Protein AF-A0A7J8W514-F1 (afdb_monomer)

Mean predicted aligned error: 13.24 Å

pLDDT: mean 84.3, std 12.72, range [55.44, 97.06]

Solvent-accessible surface area (backbone atoms only — not comparable to full-atom values): 4882 Å² total; per-residue (Å²): 115,68,72,63,53,54,55,49,54,50,50,54,49,51,53,44,64,68,62,57,61,79,89,64,84,60,64,91,84,58,70,97,59,64,97,82,65,81,88,84,86,87,85,53,64,87,82,66,71,58,66,73,84,41,96,86,51,71,89,51,73,64,61,60,59,72,72,52,83,131

Organism: NCBI:txid34286

InterPro domains:
  IPR001360 Glycoside hydrolase family 1 [PF00232] (31-69)
  IPR017853 Glycoside hydrolase superfamily [SSF51445] (32-70)
  IPR033132 Glycosyl hydrolases family 1, N-terminal conserved site [PS00653] (37-51)

Radius of gyration: 30.72 Å; Cα contacts (8 Å, |Δi|>4): 10; chains: 1; bounding box: 37×36×82 Å

Structure (mmCIF, N/CA/C/O backbone):
data_AF-A0A7J8W514-F1
#
_entry.id   AF-A0A7J8W514-F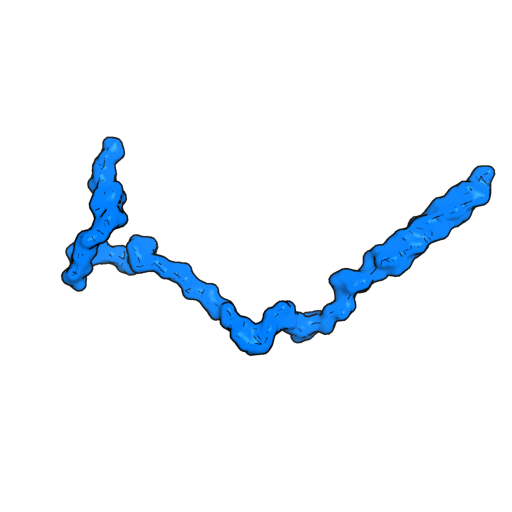1
#
loop_
_atom_site.group_PDB
_atom_site.id
_atom_site.type_symbol
_atom_site.label_atom_id
_atom_site.label_alt_id
_atom_site.label_comp_id
_atom_site.label_asym_id
_atom_site.label_entity_id
_atom_site.label_seq_id
_atom_site.pdbx_PDB_ins_code
_atom_site.Cartn_x
_atom_site.Cartn_y
_atom_site.Cartn_z
_atom_site.occupancy
_atom_site.B_iso_or_equiv
_atom_site.auth_seq_id
_atom_site.auth_comp_id
_atom_site.auth_asym_id
_atom_site.auth_atom_id
_atom_site.pdbx_PDB_model_num
ATOM 1 N N . MET A 1 1 ? -16.261 23.429 58.492 1.00 63.31 1 MET A N 1
ATOM 2 C CA . MET A 1 1 ? -15.266 22.792 57.599 1.00 63.31 1 MET A CA 1
ATOM 3 C C . MET A 1 1 ? -15.663 21.361 57.250 1.00 63.31 1 MET A C 1
ATOM 5 O O . MET A 1 1 ? -15.647 21.032 56.075 1.00 63.31 1 MET A O 1
ATOM 9 N N . GLU A 1 2 ? -16.138 20.577 58.218 1.00 80.12 2 GLU A N 1
ATOM 10 C CA . GLU A 1 2 ? -16.606 19.183 58.061 1.00 80.12 2 GLU A CA 1
ATOM 11 C C . GLU A 1 2 ? -17.625 18.937 56.922 1.00 80.12 2 GLU A C 1
ATOM 13 O O . GLU A 1 2 ? -17.454 18.022 56.124 1.00 80.12 2 GLU A O 1
ATOM 18 N N . PHE A 1 3 ? -18.662 19.778 56.787 1.00 77.25 3 PHE A N 1
ATOM 19 C CA . PHE A 1 3 ? -19.731 19.566 55.791 1.00 77.25 3 PHE A CA 1
ATOM 20 C C . PHE A 1 3 ? -19.239 19.663 54.338 1.00 77.25 3 PHE A C 1
ATOM 22 O O . PHE A 1 3 ? -19.706 18.938 53.465 1.00 77.25 3 PHE A O 1
ATOM 29 N N . SER A 1 4 ? -18.261 20.536 54.078 1.00 76.75 4 SER A N 1
ATOM 30 C CA . SER A 1 4 ? -17.716 20.725 52.730 1.00 76.75 4 SER A CA 1
ATOM 31 C C . SER A 1 4 ? -16.789 19.583 52.319 1.00 76.75 4 SER A C 1
ATOM 33 O O . SER A 1 4 ? -16.727 19.263 51.136 1.00 76.75 4 SER A O 1
ATOM 35 N N . LEU A 1 5 ? -16.092 18.962 53.280 1.00 77.50 5 LEU A N 1
ATOM 36 C CA . LEU A 1 5 ? -15.270 17.777 53.026 1.00 77.50 5 LEU A CA 1
ATOM 37 C C . LEU A 1 5 ? -16.143 16.576 52.644 1.00 77.50 5 LEU A C 1
ATOM 39 O O . LEU A 1 5 ? -15.815 15.852 51.711 1.00 77.50 5 LEU A O 1
ATOM 43 N N . PHE A 1 6 ? -17.289 16.414 53.310 1.00 80.75 6 PHE A N 1
ATOM 44 C CA . PHE A 1 6 ? -18.205 15.300 53.064 1.00 80.75 6 PHE A CA 1
ATOM 45 C C . PHE A 1 6 ? -18.817 15.338 51.654 1.00 80.75 6 PHE A C 1
ATOM 47 O O . PHE A 1 6 ? -18.902 14.319 50.976 1.00 80.75 6 PHE A O 1
ATOM 54 N N . VAL A 1 7 ? -19.186 16.529 51.169 1.00 80.25 7 VAL A N 1
ATOM 55 C CA . VAL A 1 7 ? -19.700 16.712 49.799 1.00 80.25 7 VAL A CA 1
ATOM 56 C C . VAL A 1 7 ? -18.618 16.426 48.754 1.00 80.25 7 VAL A C 1
ATOM 58 O O . VAL A 1 7 ? -18.906 15.848 47.707 1.00 80.25 7 VAL A O 1
ATOM 61 N N . LEU A 1 8 ? -17.367 16.795 49.044 1.00 77.88 8 LEU A N 1
ATOM 62 C CA . LEU A 1 8 ? -16.234 16.548 48.157 1.00 77.88 8 LEU A CA 1
ATOM 63 C C . LEU A 1 8 ? -15.958 15.040 48.029 1.00 77.88 8 LEU A C 1
ATOM 65 O O . LEU A 1 8 ? -15.902 14.527 46.916 1.00 77.88 8 LEU A O 1
ATOM 69 N N . GLU A 1 9 ? -15.878 14.326 49.155 1.00 83.06 9 GLU A N 1
ATOM 70 C CA . GLU A 1 9 ? -15.732 12.862 49.231 1.00 83.06 9 GLU A CA 1
ATOM 71 C C . GLU A 1 9 ? -16.848 12.128 48.467 1.00 83.06 9 GLU A C 1
ATOM 73 O O . GLU A 1 9 ? -16.582 11.196 47.701 1.00 83.06 9 GLU A O 1
ATOM 78 N N . MET A 1 10 ? -18.100 12.585 48.599 1.00 79.50 10 MET A N 1
ATOM 79 C CA . MET A 1 10 ? -19.232 12.034 47.846 1.00 79.50 10 MET A CA 1
ATOM 80 C C . MET A 1 10 ? -19.119 12.303 46.339 1.00 79.50 10 MET A C 1
ATOM 82 O O . MET A 1 10 ? -19.387 11.417 45.534 1.00 79.50 10 MET A O 1
ATOM 86 N N . CYS A 1 11 ? -18.667 13.488 45.926 1.00 77.75 11 CYS A N 1
ATOM 87 C CA . CYS A 1 11 ? -18.411 13.783 44.513 1.00 77.75 11 CYS A CA 1
ATOM 88 C C . CYS A 1 11 ? -17.278 12.926 43.933 1.00 77.75 11 CYS A C 1
ATOM 90 O O . CYS A 1 11 ? -17.408 12.418 42.818 1.00 77.75 11 CYS A O 1
ATOM 92 N N . PHE A 1 12 ? -16.185 12.729 44.677 1.00 76.31 12 PHE A N 1
ATOM 93 C CA . PHE A 1 12 ? -15.063 11.893 44.245 1.00 76.31 12 PHE A CA 1
ATOM 94 C C . PHE A 1 12 ? -15.464 10.420 44.118 1.00 76.31 12 PHE A C 1
ATOM 96 O O . PHE A 1 12 ? -15.095 9.768 43.141 1.00 76.31 12 PHE A O 1
ATOM 103 N N . THR A 1 13 ? -16.284 9.912 45.039 1.00 74.25 13 THR A N 1
ATOM 104 C CA . THR A 1 13 ? -16.798 8.534 44.991 1.00 74.25 13 THR A CA 1
ATOM 105 C C . THR A 1 13 ? -17.862 8.327 43.914 1.00 74.25 13 THR A C 1
ATOM 107 O O . THR A 1 13 ? -17.821 7.303 43.240 1.00 74.25 13 THR A O 1
ATOM 110 N N . ILE A 1 14 ? -18.763 9.286 43.671 1.00 75.94 14 ILE A N 1
ATOM 111 C CA . ILE A 1 14 ? -19.755 9.218 42.579 1.00 75.94 14 ILE A CA 1
ATOM 112 C C . ILE A 1 14 ? -19.069 9.314 41.210 1.00 75.94 14 ILE A C 1
ATOM 114 O O . ILE A 1 14 ? -19.396 8.550 40.304 1.00 75.94 14 ILE A O 1
ATOM 118 N N . THR A 1 15 ? -18.079 10.199 41.064 1.00 69.69 15 THR A N 1
ATOM 119 C CA . THR A 1 15 ? -17.288 10.313 39.827 1.00 69.69 15 THR A CA 1
ATOM 120 C C . THR A 1 15 ? -16.468 9.046 39.593 1.00 69.69 15 THR A C 1
ATOM 122 O O . THR A 1 15 ? -16.404 8.570 38.465 1.00 69.69 15 THR A O 1
ATOM 125 N N . ALA A 1 16 ? -15.903 8.444 40.645 1.00 72.44 16 ALA A N 1
ATOM 126 C CA . ALA A 1 16 ? -15.258 7.139 40.557 1.00 72.44 16 ALA A CA 1
ATOM 127 C C . ALA A 1 16 ? -16.268 6.040 40.171 1.00 72.44 16 ALA A C 1
ATOM 129 O O . ALA A 1 16 ? -16.063 5.355 39.183 1.00 72.44 16 ALA A O 1
ATOM 130 N N . LEU A 1 17 ? -17.412 5.907 40.839 1.00 69.19 17 LEU A N 1
ATOM 131 C CA . LEU A 1 17 ? -18.403 4.866 40.523 1.00 69.19 17 LEU A CA 1
ATOM 132 C C . LEU A 1 17 ? 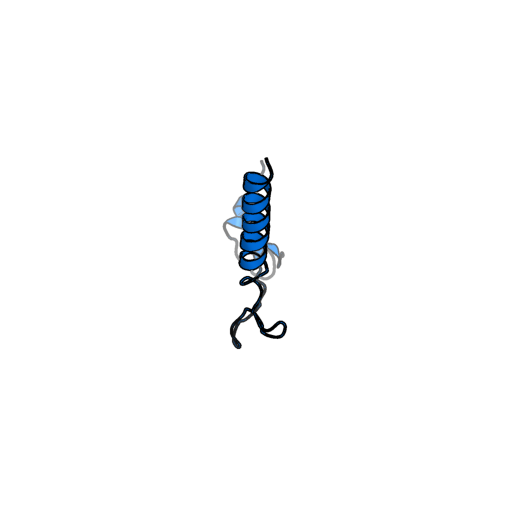-19.005 4.982 39.110 1.00 69.19 17 LEU A C 1
ATOM 134 O O . LEU A 1 17 ? -19.327 3.958 38.517 1.00 69.19 17 LEU A O 1
ATOM 138 N N . LEU A 1 18 ? -19.127 6.193 38.554 1.00 66.81 18 LEU A N 1
ATOM 139 C CA . LEU A 1 18 ? -19.584 6.418 37.174 1.00 66.81 18 LEU A CA 1
ATOM 140 C C . LEU A 1 18 ? -18.462 6.276 36.123 1.00 66.81 18 LEU A C 1
ATOM 142 O O . LEU A 1 18 ? -18.757 6.064 34.948 1.00 66.81 18 LEU A O 1
ATOM 146 N N . CYS A 1 19 ? -17.189 6.405 36.523 1.00 57.50 19 CYS A N 1
ATOM 147 C CA . CYS A 1 19 ? -16.010 6.341 35.643 1.00 57.50 19 CYS A CA 1
ATOM 148 C C . CYS A 1 19 ? -15.302 4.968 35.673 1.00 57.50 19 CYS A C 1
ATOM 150 O O . CYS A 1 19 ? -14.571 4.617 34.747 1.00 57.50 19 CYS A O 1
ATOM 152 N N . TYR A 1 20 ? -15.550 4.150 36.698 1.00 61.44 20 TYR A N 1
ATOM 153 C CA . TYR A 1 20 ? -15.229 2.724 36.697 1.00 61.44 20 TYR A CA 1
ATOM 154 C C . TYR A 1 20 ? -16.253 2.019 35.781 1.00 61.44 20 TYR A C 1
ATOM 156 O O . TYR A 1 20 ? -17.446 2.286 35.823 1.00 61.44 20 TYR A O 1
ATOM 164 N N . PRO A 1 21 ? -15.825 1.162 34.862 1.00 58.62 21 PRO A N 1
ATOM 165 C CA . PRO A 1 21 ? -15.822 1.466 33.441 1.00 58.62 21 PRO A CA 1
ATOM 166 C C . PRO A 1 21 ? -17.041 0.880 32.714 1.00 58.62 21 PRO A C 1
ATOM 168 O O . PRO A 1 21 ? -17.080 -0.312 32.418 1.00 58.62 21 PRO A O 1
ATOM 171 N N . VAL A 1 22 ? -17.983 1.721 32.276 1.00 55.44 22 VAL A N 1
ATOM 172 C CA . VAL A 1 22 ? -18.916 1.322 31.195 1.00 55.44 22 VAL A CA 1
ATOM 173 C C . VAL A 1 22 ? -18.149 1.057 29.883 1.00 55.44 22 VAL A C 1
ATOM 175 O O . VAL A 1 22 ? -18.602 0.310 29.021 1.00 55.44 22 VAL A O 1
ATOM 178 N N . CYS A 1 23 ? -16.930 1.589 29.751 1.00 56.94 23 CYS A N 1
ATOM 179 C CA . CYS A 1 23 ? -16.117 1.509 28.538 1.00 56.94 23 CYS A CA 1
ATOM 180 C C . CYS A 1 23 ? -15.468 0.138 28.260 1.00 56.94 23 CYS A C 1
ATOM 182 O O . CYS A 1 23 ? -14.768 0.019 27.257 1.00 56.94 23 CYS A O 1
ATOM 184 N N . LEU A 1 24 ? -15.652 -0.890 29.103 1.00 57.00 24 LEU A N 1
ATOM 185 C CA . LEU A 1 24 ? -15.016 -2.204 28.894 1.00 57.00 24 LEU A CA 1
ATOM 186 C C . LEU A 1 24 ? -15.937 -3.418 29.056 1.00 57.00 24 LEU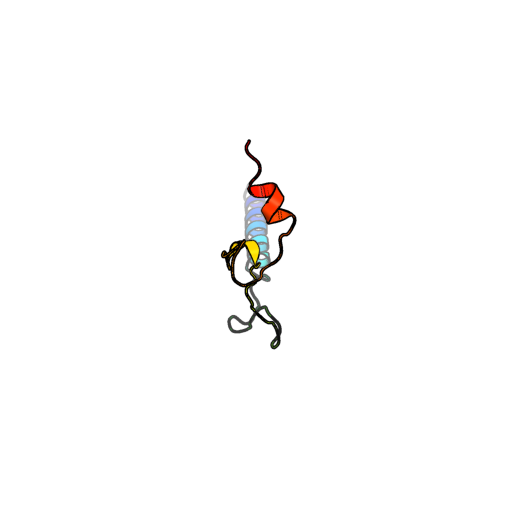 A C 1
ATOM 188 O O . LEU A 1 24 ? -15.471 -4.542 29.228 1.00 57.00 24 LEU A O 1
ATOM 192 N N . GLN A 1 25 ? -17.248 -3.231 28.932 1.00 62.53 25 GLN A N 1
ATOM 193 C CA . GLN A 1 25 ? -18.209 -4.336 28.975 1.00 62.53 25 GLN A CA 1
ATOM 194 C C . GLN A 1 25 ? -18.334 -5.054 27.613 1.00 62.53 25 GLN A C 1
ATOM 196 O O . GLN A 1 25 ? -19.425 -5.366 27.146 1.00 62.53 25 GLN A O 1
ATOM 201 N N . GLY A 1 26 ? -17.205 -5.283 26.940 1.00 67.50 26 GLY A N 1
ATOM 202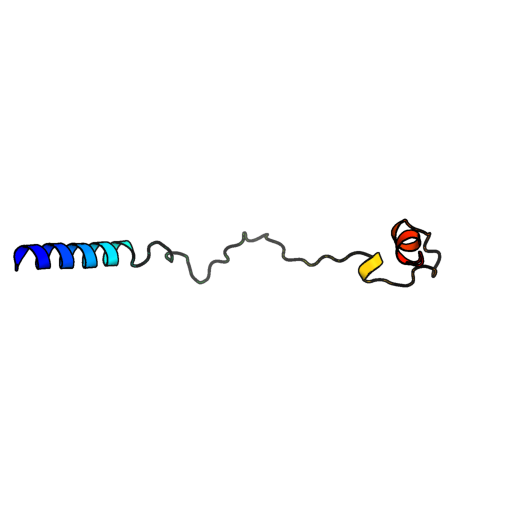 C CA . GLY A 1 26 ? -17.113 -6.096 25.728 1.00 67.50 26 GLY A CA 1
ATOM 203 C C . GLY A 1 26 ? -16.578 -7.483 26.070 1.00 67.50 26 GLY A C 1
ATOM 204 O O . GLY A 1 26 ? -15.690 -7.613 26.907 1.00 67.50 26 GLY A O 1
ATOM 205 N N . ASN 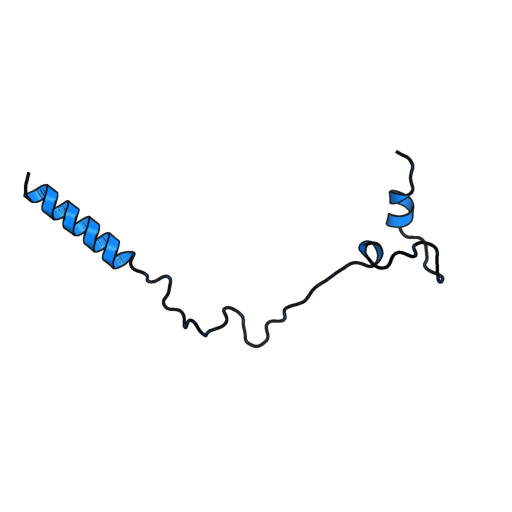A 1 27 ? -17.105 -8.533 25.435 1.00 76.06 27 ASN A N 1
ATOM 206 C CA . ASN A 1 27 ? -16.530 -9.874 25.550 1.00 76.06 27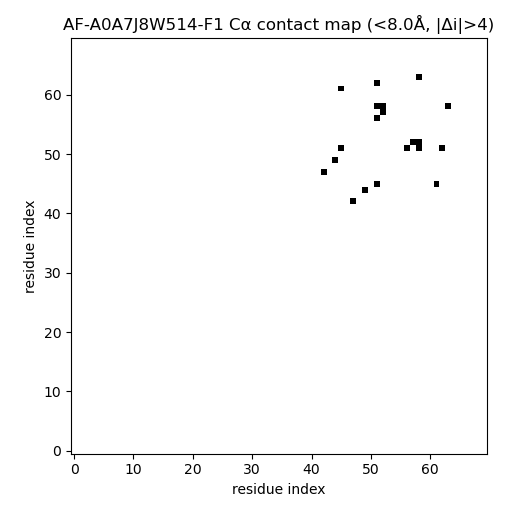 ASN A CA 1
ATOM 207 C C . ASN A 1 27 ? -15.048 -9.812 25.113 1.00 76.06 27 ASN A C 1
ATOM 209 O O . ASN A 1 27 ? -14.802 -9.499 23.949 1.00 76.06 27 ASN A O 1
ATOM 213 N N . PRO A 1 28 ? -14.068 -10.126 25.984 1.00 70.69 28 PRO A N 1
ATOM 214 C CA . PRO A 1 28 ? -12.644 -10.029 25.643 1.00 70.69 28 PRO A CA 1
ATOM 215 C C . PRO A 1 28 ? -12.226 -11.004 24.532 1.00 70.69 28 PRO A C 1
ATOM 217 O O . PRO A 1 28 ? -11.160 -10.851 23.947 1.00 70.69 28 PRO A O 1
ATOM 220 N N . ASN A 1 29 ? -13.071 -11.992 24.229 1.00 77.38 29 ASN A N 1
ATOM 221 C CA . ASN A 1 29 ? -12.883 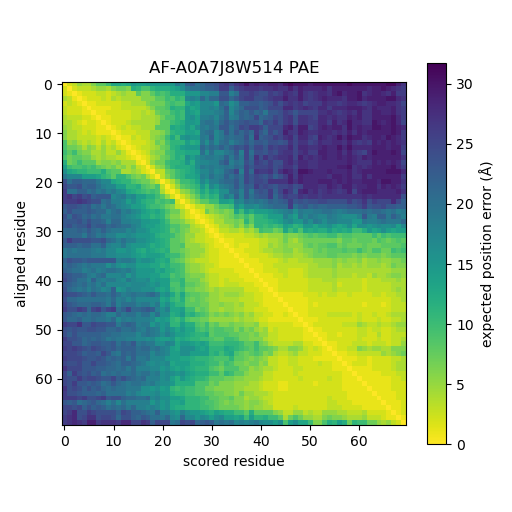-12.951 23.144 1.00 77.38 29 ASN A CA 1
ATOM 222 C C . ASN A 1 29 ? -13.651 -12.566 21.866 1.00 77.38 29 ASN A C 1
ATOM 224 O O . ASN A 1 29 ? -13.557 -13.277 20.866 1.00 77.38 29 ASN A O 1
ATOM 228 N N . ALA A 1 30 ? -14.446 -11.490 21.883 1.00 81.62 30 ALA A N 1
ATOM 229 C CA . ALA A 1 30 ? -15.139 -11.020 20.692 1.00 81.62 30 ALA A CA 1
ATOM 230 C C . ALA A 1 30 ? -14.190 -10.176 19.837 1.00 81.62 30 ALA A C 1
ATOM 232 O O . ALA A 1 30 ? -13.650 -9.166 20.285 1.00 81.62 30 ALA A O 1
ATOM 233 N N . SER A 1 31 ? -14.019 -10.587 18.581 1.00 86.62 31 SER A N 1
ATOM 234 C CA . SER A 1 31 ? -13.389 -9.742 17.570 1.00 86.62 31 SER A CA 1
ATOM 235 C C . SER A 1 31 ? -14.198 -8.447 17.409 1.00 86.62 31 SER A C 1
ATOM 237 O O . SER A 1 31 ? -15.427 -8.521 17.322 1.00 86.62 31 SER A O 1
ATOM 239 N N . PRO A 1 32 ? -13.553 -7.269 17.309 1.00 87.81 32 PRO A N 1
ATOM 240 C CA . PRO A 1 32 ? -14.252 -6.025 16.987 1.00 87.81 32 PRO A CA 1
ATOM 241 C C . PRO A 1 32 ? -14.730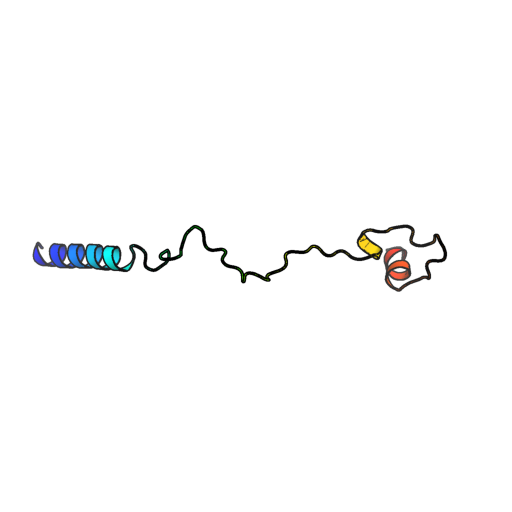 -5.975 15.525 1.00 87.81 32 PRO A C 1
ATOM 243 O O . PRO A 1 32 ? -15.430 -5.042 15.138 1.00 87.81 32 PRO A O 1
ATOM 246 N N . PHE A 1 33 ? -14.358 -6.962 14.704 1.00 91.81 33 PHE A N 1
ATOM 247 C CA . PHE A 1 33 ? -14.704 -7.037 13.289 1.00 91.81 33 PHE A CA 1
ATOM 248 C C . PHE A 1 33 ? -15.800 -8.085 13.018 1.00 91.81 33 PHE A C 1
ATOM 250 O O . PHE A 1 33 ? -15.820 -9.125 13.684 1.00 91.81 33 PHE A O 1
ATOM 257 N N . PRO A 1 34 ? -16.674 -7.865 12.012 1.00 93.19 34 PRO A N 1
ATOM 258 C CA . PRO A 1 34 ? -17.619 -8.875 11.532 1.00 93.19 34 PRO A CA 1
ATOM 259 C C . PRO A 1 34 ? -16.935 -10.195 11.150 1.00 93.19 34 PRO A C 1
ATOM 261 O O . PRO A 1 34 ? -15.769 -10.208 10.756 1.00 93.19 34 PRO A O 1
ATOM 264 N N . SER A 1 35 ? -17.672 -11.309 11.189 1.00 91.62 35 SER A N 1
ATOM 265 C CA . SER A 1 35 ? -17.139 -12.650 10.879 1.00 91.62 35 SER A CA 1
ATOM 266 C C . SER A 1 35 ? -16.580 -12.798 9.459 1.00 91.62 35 SER A C 1
ATOM 268 O O . SER A 1 35 ? -15.785 -13.696 9.201 1.00 91.62 35 SER A O 1
ATOM 270 N N . ASN A 1 36 ? -16.986 -11.920 8.543 1.00 94.06 36 ASN A N 1
ATOM 271 C CA . ASN A 1 36 ? -16.570 -11.881 7.145 1.00 94.06 36 ASN A CA 1
ATOM 272 C C . ASN A 1 36 ? -15.625 -10.710 6.825 1.00 94.06 36 ASN A C 1
ATOM 274 O O . ASN A 1 36 ? -15.457 -10.360 5.657 1.00 94.06 36 ASN A O 1
ATOM 278 N N . PHE A 1 37 ? -15.039 -10.071 7.837 1.00 96.38 37 PHE A N 1
ATOM 279 C CA . PHE A 1 37 ? -14.066 -9.010 7.621 1.00 96.38 37 PHE A CA 1
ATOM 280 C C . PHE A 1 37 ? -12.777 -9.574 7.016 1.00 96.38 37 PHE A C 1
ATOM 282 O O . PHE A 1 37 ? -12.195 -10.523 7.542 1.00 96.38 37 PHE A O 1
ATOM 289 N N . LEU A 1 38 ? -12.317 -8.974 5.917 1.00 96.50 38 LEU A N 1
ATOM 290 C CA . LEU A 1 38 ? -11.092 -9.384 5.241 1.00 96.50 38 LEU A CA 1
ATOM 291 C C . LEU A 1 38 ? -9.961 -8.419 5.581 1.00 96.50 38 LEU A C 1
ATOM 293 O O . LEU A 1 38 ? -10.060 -7.217 5.340 1.00 96.50 38 LEU A O 1
ATOM 297 N N . PHE A 1 39 ? -8.861 -8.968 6.081 1.00 96.31 39 PHE A N 1
ATOM 298 C CA . PHE A 1 39 ? -7.584 -8.269 6.110 1.00 96.31 39 PHE A CA 1
ATOM 299 C C . PHE A 1 39 ? -6.831 -8.563 4.818 1.00 96.31 39 PHE A C 1
ATOM 301 O O . PHE A 1 39 ? -6.804 -9.699 4.347 1.00 96.31 39 PHE A O 1
ATOM 308 N N . GLY A 1 40 ? -6.205 -7.539 4.253 1.00 96.38 40 GLY A N 1
ATOM 309 C CA . GLY A 1 40 ? -5.433 -7.661 3.027 1.00 96.38 40 GLY A CA 1
ATOM 310 C C . GLY A 1 40 ? -4.301 -6.648 2.976 1.00 96.38 40 GLY A C 1
ATOM 311 O O . GLY A 1 40 ? -4.221 -5.736 3.797 1.00 96.38 40 GLY A O 1
ATOM 312 N N . THR A 1 41 ? -3.430 -6.825 1.990 1.00 97.06 41 THR A N 1
ATOM 313 C CA . THR A 1 41 ? -2.353 -5.895 1.646 1.00 97.06 41 THR A CA 1
ATOM 314 C C . THR A 1 41 ? -2.502 -5.475 0.186 1.00 97.06 41 THR A C 1
ATOM 316 O O . THR A 1 41 ? -3.094 -6.205 -0.610 1.00 97.06 41 THR A O 1
ATOM 319 N N . ALA A 1 42 ? -1.986 -4.300 -0.161 1.00 96.56 42 ALA A N 1
ATOM 320 C CA . ALA A 1 42 ? -2.001 -3.774 -1.518 1.00 96.56 42 ALA A CA 1
ATOM 321 C C . ALA A 1 42 ? -0.645 -3.146 -1.854 1.00 96.56 42 ALA A C 1
ATOM 323 O O . ALA A 1 42 ? 0.002 -2.539 -1.001 1.00 96.56 42 ALA A O 1
ATOM 324 N N . SER A 1 43 ? -0.236 -3.277 -3.112 1.00 96.12 43 SER A N 1
ATOM 325 C CA . SER A 1 43 ? 0.940 -2.622 -3.685 1.00 96.12 43 SER A CA 1
ATOM 326 C C . SER A 1 43 ? 0.595 -2.066 -5.071 1.00 96.12 43 SER A C 1
ATOM 328 O O . SER A 1 43 ? -0.530 -2.227 -5.550 1.00 96.12 43 SER A O 1
ATOM 330 N N . SER A 1 44 ? 1.549 -1.394 -5.717 1.00 94.25 44 SER A N 1
ATOM 331 C CA . SER A 1 44 ? 1.418 -0.977 -7.115 1.00 94.25 44 SER A CA 1
ATOM 332 C C . SER A 1 44 ? 2.590 -1.481 -7.952 1.00 94.25 44 SER A C 1
ATOM 334 O O . SER A 1 44 ? 3.716 -1.585 -7.459 1.00 94.25 44 SER A O 1
ATOM 336 N N . SER A 1 45 ? 2.330 -1.756 -9.233 1.00 94.69 45 SER A N 1
ATOM 337 C CA . SER A 1 45 ? 3.320 -2.322 -10.154 1.00 94.69 45 SER A CA 1
ATOM 338 C C . SER A 1 45 ? 4.590 -1.476 -10.240 1.00 94.69 45 SER A C 1
ATOM 340 O O . SER A 1 45 ? 5.686 -1.992 -10.051 1.00 94.69 45 SER A O 1
ATOM 342 N N . TYR A 1 46 ? 4.463 -0.154 -10.416 1.00 94.62 46 TYR A N 1
ATOM 343 C CA . TYR A 1 46 ? 5.631 0.728 -10.557 1.00 94.62 46 TYR A CA 1
ATOM 344 C C . TYR A 1 46 ? 6.491 0.807 -9.288 1.00 94.62 46 TYR A C 1
ATOM 346 O O . TYR A 1 46 ? 7.694 1.032 -9.372 1.00 94.62 46 TYR A O 1
ATOM 354 N N . GLN A 1 47 ? 5.888 0.615 -8.110 1.00 96.19 47 GLN A N 1
ATOM 355 C CA . GLN A 1 47 ? 6.616 0.648 -6.842 1.00 96.19 47 GLN A CA 1
ATOM 356 C C . GLN A 1 47 ? 7.379 -0.649 -6.556 1.00 96.19 47 GLN A C 1
ATOM 358 O O . GLN A 1 47 ? 8.340 -0.598 -5.792 1.00 96.19 47 GLN A O 1
ATOM 363 N N . PHE A 1 48 ? 6.952 -1.793 -7.106 1.00 95.75 48 PHE A N 1
ATOM 364 C CA . PHE A 1 48 ? 7.470 -3.094 -6.668 1.00 95.75 48 PHE A CA 1
ATOM 365 C C . PHE A 1 48 ? 7.998 -4.004 -7.782 1.00 95.75 48 PHE A C 1
ATOM 367 O O . PHE A 1 48 ? 8.994 -4.685 -7.565 1.00 95.75 48 PHE A O 1
ATOM 374 N N . GLU A 1 49 ? 7.380 -4.036 -8.964 1.00 95.75 49 GLU 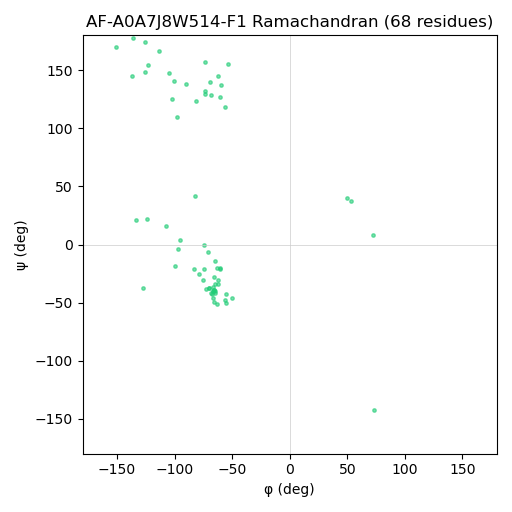A N 1
ATOM 375 C CA . GLU A 1 49 ? 7.767 -4.987 -10.020 1.00 95.75 49 GLU A CA 1
ATOM 376 C C . GLU A 1 49 ? 9.134 -4.653 -10.638 1.00 95.75 49 GLU A C 1
ATOM 378 O O . GLU A 1 49 ? 9.922 -5.549 -10.938 1.00 95.75 49 GLU A O 1
ATOM 383 N N . GLY A 1 50 ? 9.440 -3.363 -10.809 1.00 92.44 50 GLY A N 1
ATOM 384 C CA . GLY A 1 50 ? 10.655 -2.915 -11.488 1.00 92.44 50 GLY A CA 1
ATOM 385 C C . GLY A 1 50 ? 10.583 -3.121 -13.004 1.00 92.44 50 GLY A C 1
ATOM 386 O O . GLY A 1 50 ? 9.546 -2.880 -13.616 1.00 92.44 50 GLY A O 1
ATOM 387 N N . ALA A 1 51 ? 11.710 -3.508 -13.618 1.00 93.31 51 ALA A N 1
ATOM 388 C CA . ALA A 1 51 ? 11.781 -3.907 -15.031 1.00 93.31 51 ALA A CA 1
ATOM 389 C C . ALA A 1 51 ? 11.119 -2.914 -16.019 1.00 93.31 51 ALA A C 1
ATOM 391 O O . ALA A 1 51 ? 10.467 -3.306 -16.984 1.00 93.31 51 ALA A O 1
ATOM 392 N N . PHE A 1 52 ? 11.298 -1.608 -15.789 1.00 93.12 52 PHE A N 1
ATOM 393 C CA . PHE A 1 52 ? 10.488 -0.561 -16.426 1.00 93.12 52 PHE A CA 1
ATOM 394 C C . PHE A 1 52 ? 10.556 -0.514 -17.970 1.00 93.12 52 PHE A C 1
ATOM 396 O O . PHE A 1 52 ? 9.623 -0.006 -18.595 1.00 93.12 52 PHE A O 1
ATOM 403 N N . LEU A 1 53 ? 11.617 -1.079 -18.569 1.00 94.81 53 LEU A N 1
ATOM 404 C CA . LEU A 1 53 ? 11.863 -1.196 -20.019 1.00 94.81 53 LEU A CA 1
ATOM 405 C C . LEU A 1 53 ? 12.098 -2.643 -20.493 1.00 94.81 53 LEU A C 1
ATOM 407 O O . LEU A 1 53 ? 12.748 -2.870 -21.512 1.00 94.81 53 LEU A O 1
ATOM 411 N N . SER A 1 54 ? 11.651 -3.643 -19.741 1.00 95.81 54 SER A N 1
ATOM 412 C CA . SER A 1 54 ? 11.851 -5.054 -20.096 1.00 95.81 54 SER A CA 1
ATOM 413 C C . SER A 1 54 ? 10.533 -5.752 -20.427 1.00 95.81 54 SER A C 1
ATOM 415 O O . SER A 1 54 ? 9.454 -5.220 -20.179 1.00 95.81 54 SER A O 1
ATOM 417 N N . ASP A 1 55 ? 10.647 -6.942 -21.022 1.00 91.25 55 ASP A N 1
ATOM 418 C CA . ASP A 1 55 ? 9.547 -7.899 -21.219 1.00 91.25 55 ASP A CA 1
ATOM 419 C C . ASP A 1 55 ? 8.290 -7.328 -21.907 1.00 91.25 55 ASP A C 1
ATOM 421 O O . ASP A 1 55 ? 7.152 -7.627 -21.561 1.00 91.25 55 ASP A O 1
ATOM 425 N N . GLY A 1 56 ? 8.488 -6.437 -22.883 1.00 94.75 56 GLY A N 1
ATOM 426 C CA . GLY A 1 56 ? 7.389 -5.853 -23.658 1.00 94.75 56 GLY A CA 1
ATOM 427 C C . GLY A 1 56 ? 6.518 -4.842 -22.900 1.00 94.75 56 GLY A C 1
ATOM 428 O O . GLY A 1 56 ? 5.510 -4.394 -23.450 1.00 94.75 56 GLY A O 1
ATOM 429 N N . LYS A 1 57 ? 6.894 -4.433 -21.678 1.00 95.19 57 LYS A N 1
ATOM 430 C CA . LYS A 1 57 ? 6.205 -3.365 -20.942 1.00 95.19 57 LYS A CA 1
ATOM 431 C C . LYS A 1 57 ? 6.261 -2.048 -21.730 1.00 95.19 57 LYS A C 1
ATOM 433 O O . LYS A 1 57 ? 7.331 -1.557 -22.087 1.00 95.19 57 LYS A O 1
ATOM 438 N N . GLY A 1 58 ? 5.095 -1.436 -21.944 1.00 95.69 58 GLY A N 1
ATOM 439 C CA . GLY A 1 58 ? 4.980 -0.103 -22.537 1.00 95.69 58 GLY A CA 1
ATOM 440 C C . GLY A 1 58 ? 5.389 1.028 -21.584 1.00 95.69 58 GLY A C 1
ATOM 441 O O . GLY A 1 58 ? 5.333 0.895 -20.357 1.00 95.69 58 GLY A O 1
ATOM 442 N N . LEU A 1 59 ? 5.769 2.170 -22.161 1.00 96.19 59 LEU A N 1
ATOM 443 C CA . LEU A 1 59 ? 6.037 3.393 -21.404 1.00 96.19 59 LEU A CA 1
ATOM 444 C C . LEU A 1 59 ? 4.749 3.977 -20.813 1.00 96.19 59 LEU A C 1
ATOM 446 O O . LEU A 1 59 ? 3.710 4.028 -21.472 1.00 96.19 59 LEU A O 1
ATOM 450 N N . ASN A 1 60 ? 4.844 4.467 -19.584 1.00 93.88 60 ASN A N 1
ATOM 451 C CA . ASN A 1 60 ? 3.797 5.177 -18.869 1.00 93.88 60 ASN A CA 1
ATOM 452 C C . ASN A 1 60 ? 4.294 6.550 -18.377 1.00 93.88 60 ASN A C 1
ATOM 454 O O . ASN A 1 60 ? 5.468 6.910 -18.490 1.00 93.88 60 ASN A O 1
ATOM 458 N N . ASN A 1 61 ? 3.383 7.338 -17.808 1.00 96.62 61 ASN A N 1
ATOM 459 C CA . ASN A 1 61 ? 3.698 8.694 -17.355 1.00 96.62 61 ASN A CA 1
ATOM 460 C C . ASN A 1 61 ? 4.765 8.729 -16.247 1.00 96.62 61 ASN A C 1
ATOM 462 O O . ASN A 1 61 ? 5.560 9.666 -16.202 1.00 96.62 61 ASN A O 1
ATOM 466 N N . TRP A 1 62 ? 4.795 7.722 -15.369 1.00 95.62 62 TRP A N 1
ATOM 467 C CA . TRP A 1 62 ? 5.778 7.624 -14.290 1.00 95.62 62 TRP A CA 1
ATOM 468 C C . TRP A 1 62 ? 7.181 7.320 -14.815 1.00 95.62 62 TRP A C 1
ATOM 470 O O . TRP A 1 62 ? 8.133 7.929 -14.324 1.00 95.62 62 TRP A O 1
ATOM 480 N N . ASP A 1 63 ? 7.309 6.489 -15.857 1.00 95.75 63 ASP A N 1
ATOM 481 C CA . ASP A 1 63 ? 8.581 6.256 -16.554 1.00 95.75 63 ASP A CA 1
ATOM 482 C C . ASP A 1 63 ? 9.160 7.593 -17.044 1.00 95.75 63 ASP A C 1
ATOM 484 O O . ASP A 1 63 ? 10.302 7.941 -16.747 1.00 95.75 63 ASP A O 1
ATOM 488 N N . VAL A 1 64 ? 8.336 8.390 -17.734 1.00 94.88 64 VAL A N 1
ATOM 489 C CA . VAL A 1 64 ? 8.753 9.675 -18.316 1.00 94.88 64 VAL A CA 1
ATOM 490 C C . VAL A 1 64 ? 9.067 10.710 -17.242 1.00 94.88 64 VAL A C 1
ATOM 492 O O . VAL A 1 64 ? 10.028 11.458 -17.377 1.00 94.88 64 VAL A O 1
ATOM 495 N N . PHE A 1 65 ? 8.249 10.802 -16.195 1.00 95.25 65 PHE A N 1
ATOM 496 C CA . PHE A 1 65 ? 8.430 11.803 -15.148 1.00 95.25 65 PHE A CA 1
ATOM 497 C C . PHE A 1 65 ? 9.707 11.561 -14.337 1.00 95.25 65 PHE A C 1
ATOM 499 O O . PHE A 1 65 ? 10.476 12.492 -14.120 1.00 95.25 65 PHE A O 1
ATOM 506 N N . THR A 1 66 ? 9.947 10.317 -13.921 1.00 94.88 66 THR A N 1
ATOM 507 C CA . THR A 1 66 ? 11.039 9.977 -12.993 1.00 94.88 66 THR A CA 1
ATOM 508 C C . THR A 1 66 ? 12.429 9.993 -13.629 1.00 94.88 66 THR A C 1
ATOM 510 O O . THR A 1 66 ? 13.413 10.155 -12.916 1.00 94.88 66 THR A O 1
ATOM 513 N N . HIS A 1 67 ? 12.519 9.882 -14.956 1.00 94.12 67 HIS A N 1
ATOM 514 C CA . HIS A 1 67 ? 13.788 9.915 -15.692 1.00 94.12 67 HIS A CA 1
ATOM 515 C C . HIS A 1 67 ? 14.146 11.303 -16.243 1.00 94.12 67 HIS A C 1
ATOM 517 O O . HIS A 1 67 ? 15.144 11.447 -16.952 1.00 94.12 67 HIS A O 1
ATOM 523 N N . LYS A 1 68 ? 13.351 12.337 -15.943 1.00 93.50 68 LYS A N 1
ATOM 524 C CA . LYS A 1 68 ? 13.717 13.714 -16.289 1.00 93.50 68 LYS A CA 1
ATOM 525 C C . LYS A 1 68 ? 14.840 14.201 -15.363 1.00 93.50 68 LYS A C 1
ATOM 527 O O . LYS A 1 68 ? 14.691 14.077 -14.148 1.00 93.50 68 LYS A O 1
ATOM 532 N N . PRO A 1 69 ? 15.937 14.762 -15.905 1.00 91.06 69 PRO A N 1
ATOM 533 C CA . PRO A 1 69 ? 16.959 15.401 -15.084 1.00 91.06 69 PRO A CA 1
ATOM 534 C C . PRO A 1 69 ? 16.366 16.604 -14.338 1.00 91.06 69 PRO A C 1
ATOM 536 O O . PRO A 1 69 ? 15.469 17.274 -14.858 1.00 91.06 69 PRO A O 1
ATOM 539 N N . GLY A 1 70 ? 16.852 16.820 -13.114 1.00 79.50 70 GLY A N 1
ATOM 540 C CA . GLY A 1 70 ? 16.471 17.943 -12.250 1.00 79.50 70 GLY A CA 1
ATOM 541 C C . GLY A 1 70 ? 17.180 19.243 -12.591 1.00 79.50 70 GLY A C 1
ATOM 542 O O . GLY A 1 70 ? 18.258 19.183 -13.225 1.00 79.50 70 GLY A O 1
#

Sequence (70 aa):
MEFSLFVLEMCFTITALLCYPVCLQGNPNASPFPSNFLFGTASSSYQFEGAFLSDGKGLNNWDVFTHKPG

Secondary structure (DSSP, 8-state):
-HHHHHHHHHHHHHHHHHHS-GGG-S-TTS-SS-TTPPP-----HHHHT--TTSTTPPP-HHHHHHTS--

Foldseek 3Di:
DVVVVVVVVVVVVVCVVVVVDPPPPDDPPDDPDPPPDDDDDDDDCVVPVDCCPDDPHDDDPCNVVVPDDD